Protein AF-D6PKT7-F1 (afdb_monomer)

Foldseek 3Di:
DPPLCVVLVDDPVLLVVLCVQWDAPVPDQQAKTKHKDAPVSVSSNQSSCCVPQVWGWDKDFDPPDPPTRIIIIITRGNPPDPDD

Solvent-accessible surface area (backbone atoms only — not comparable to full-atom values): 4945 Å² total; per-residue (Å²): 123,75,73,65,40,63,80,71,74,52,55,71,64,57,26,53,62,29,43,70,66,56,40,38,89,84,73,42,81,58,40,44,36,59,34,73,41,47,59,90,48,42,67,42,32,46,49,21,40,34,73,76,40,69,38,76,61,53,73,47,77,43,88,85,45,94,87,50,69,33,26,38,40,37,29,70,28,46,73,83,79,82,85,130

pLDDT: mean 77.06, std 14.75, range [34.62, 91.62]

Nearest PDB structures (foldseek):
  8h0s-assembly2_B  TM=5.380E-01  e=3.162E+00  Bacillus subtilis subsp. subtilis str. 168
  7u7h-assembly3_D  TM=4.000E-01  e=1.417E+00  Alistipes finegoldii DSM 17242
  2z9o-assembly1_A  TM=3.956E-01  e=2.183E+00  Escherichia coli K-12
  2wka-assembly1_A  TM=4.114E-01  e=4.047E+00  Vibrio cholerae O1 biovar El Tor str. N16961
  4qpn-assembly1_A  TM=4.296E-01  e=5.181E+00  Homo sapiens

Sequence (84 aa):
MDNYLKDFGFTKQELDDAFDKVHFPTGNWKDPIFCRVNKKDLKAVEAAIIVNCGCVADTWKDEKDDWEDMYFVRADGYYLSVGA

Radius of gyration: 12.94 Å; Cα contacts (8 Å, |Δi|>4): 128; chains: 1; bounding box: 28×19×41 Å

Secondary structure (DSSP, 8-state):
-HHHHHHHT--HHHHHHHHTT---TTS-TTSPEEEEEEHHHHHHHHHHHHHHH-SPPEEEE-TT-SSS-EEEEEE--SSSSS--

Mean predicted aligned error: 7.58 Å

Organism: NCBI:txid743641

Structure (mmCIF, N/CA/C/O backbone):
data_AF-D6PKT7-F1
#
_entry.id   AF-D6PKT7-F1
#
loop_
_atom_site.group_PDB
_atom_site.id
_atom_site.type_symbol
_atom_site.label_atom_id
_atom_site.label_alt_id
_atom_site.label_comp_id
_atom_site.label_asym_id
_atom_site.label_entity_id
_atom_site.label_seq_id
_atom_site.pdbx_PDB_ins_code
_atom_site.Cartn_x
_atom_site.Cartn_y
_atom_site.Cartn_z
_atom_site.occupancy
_atom_site.B_iso_or_equiv
_atom_site.auth_seq_id
_atom_site.auth_comp_id
_atom_site.auth_asym_id
_atom_site.auth_atom_id
_atom_site.pdbx_PDB_model_num
ATOM 1 N N . MET A 1 1 ? -15.522 -2.418 -15.076 1.00 47.91 1 MET A N 1
ATOM 2 C CA . MET A 1 1 ? -14.648 -2.071 -13.936 1.00 47.91 1 MET A CA 1
ATOM 3 C C . MET A 1 1 ? -15.364 -2.268 -12.598 1.00 47.91 1 MET A C 1
ATOM 5 O O . MET A 1 1 ? -14.719 -2.706 -11.661 1.00 47.91 1 MET A O 1
ATOM 9 N N . ASP A 1 2 ? -16.690 -2.081 -12.523 1.00 49.00 2 ASP A N 1
ATOM 10 C CA . ASP A 1 2 ? -17.449 -2.115 -11.254 1.00 49.00 2 ASP A CA 1
ATOM 11 C C . ASP A 1 2 ? -17.586 -3.481 -10.555 1.00 49.00 2 ASP A C 1
ATOM 13 O O . ASP A 1 2 ? -17.835 -3.523 -9.353 1.00 49.00 2 ASP A O 1
ATOM 17 N N . ASN A 1 3 ? -17.405 -4.606 -11.256 1.00 51.03 3 ASN A N 1
ATOM 18 C CA . ASN A 1 3 ? -17.567 -5.929 -10.635 1.00 51.03 3 ASN A CA 1
ATOM 19 C C . ASN A 1 3 ? -16.389 -6.341 -9.734 1.00 51.03 3 ASN A C 1
ATOM 21 O O . ASN A 1 3 ? -16.625 -7.041 -8.760 1.00 51.03 3 ASN A O 1
ATOM 25 N N . TYR A 1 4 ? -15.163 -5.875 -10.000 1.00 51.12 4 TYR A N 1
ATOM 26 C CA . TYR A 1 4 ? -13.981 -6.244 -9.201 1.00 51.12 4 TYR A CA 1
ATOM 27 C C . TYR A 1 4 ? -13.940 -5.544 -7.834 1.00 51.12 4 TYR A C 1
ATOM 29 O O . TYR A 1 4 ? -13.368 -6.066 -6.887 1.00 51.12 4 TYR A O 1
ATOM 37 N N . LEU A 1 5 ? -14.578 -4.376 -7.707 1.00 54.97 5 LEU A N 1
ATOM 38 C CA . LEU A 1 5 ? -14.596 -3.594 -6.464 1.00 54.97 5 LEU A CA 1
ATOM 39 C C . LEU A 1 5 ? -15.415 -4.275 -5.355 1.00 54.97 5 LEU A C 1
ATOM 41 O O . LEU A 1 5 ? -15.079 -4.168 -4.176 1.00 54.97 5 LEU A O 1
ATOM 45 N N . LYS A 1 6 ? -16.461 -5.027 -5.732 1.00 55.88 6 LYS A N 1
ATOM 46 C CA . LYS A 1 6 ? -17.286 -5.793 -4.783 1.00 55.88 6 LYS A CA 1
ATOM 47 C C . LYS A 1 6 ? -16.503 -6.886 -4.062 1.00 55.88 6 LYS A C 1
ATOM 49 O O . LYS A 1 6 ? -16.819 -7.158 -2.908 1.00 55.88 6 LYS A O 1
ATO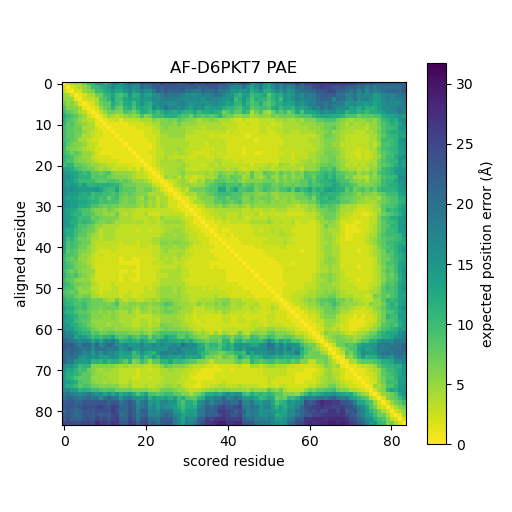M 54 N N . ASP A 1 7 ? -15.491 -7.462 -4.707 1.00 63.56 7 ASP A N 1
ATOM 55 C CA . ASP A 1 7 ? -14.695 -8.550 -4.132 1.00 63.56 7 ASP A CA 1
ATOM 56 C C . ASP A 1 7 ? -13.763 -8.056 -3.013 1.00 63.56 7 ASP A C 1
ATOM 58 O O . ASP A 1 7 ? -13.426 -8.818 -2.108 1.00 63.56 7 ASP A O 1
ATOM 62 N N . PHE A 1 8 ? -13.404 -6.766 -3.023 1.00 68.12 8 PHE A N 1
ATOM 63 C CA . PHE A 1 8 ? -12.574 -6.142 -1.986 1.00 68.12 8 PHE A CA 1
ATOM 64 C C . PHE A 1 8 ? -13.381 -5.476 -0.865 1.00 68.12 8 PHE A C 1
ATOM 66 O O . PHE A 1 8 ? -12.816 -5.154 0.177 1.00 68.12 8 PHE A O 1
ATOM 73 N N . GLY A 1 9 ? -14.692 -5.282 -1.045 1.00 83.44 9 GLY A N 1
ATOM 74 C CA . GLY A 1 9 ? -15.565 -4.696 -0.023 1.00 83.44 9 GLY A CA 1
ATOM 75 C C . GLY A 1 9 ? -15.371 -3.192 0.215 1.00 83.44 9 GLY A C 1
ATOM 76 O O . GLY A 1 9 ? -15.849 -2.694 1.230 1.00 83.44 9 GLY A O 1
ATOM 77 N N . PHE A 1 10 ? -14.711 -2.480 -0.705 1.00 83.94 10 PHE A N 1
ATOM 78 C CA . PHE A 1 10 ? -14.485 -1.031 -0.641 1.00 83.94 10 PHE A CA 1
ATOM 79 C C . PHE A 1 10 ? -15.188 -0.305 -1.790 1.00 83.94 10 PHE A C 1
ATOM 81 O O . PHE A 1 10 ? -15.330 -0.823 -2.902 1.00 83.94 10 PHE A O 1
ATOM 88 N N . THR A 1 11 ? -15.618 0.924 -1.531 1.00 87.50 11 THR A N 1
ATOM 89 C CA . THR A 1 11 ? -16.073 1.846 -2.570 1.00 87.50 11 THR A CA 1
ATOM 90 C C . THR A 1 11 ? -14.887 2.376 -3.374 1.00 87.50 11 THR A C 1
ATOM 92 O O . THR A 1 11 ? -13.749 2.383 -2.912 1.00 87.50 11 THR A O 1
ATOM 95 N N . LYS A 1 12 ? -15.152 2.877 -4.587 1.00 82.75 12 LYS A N 1
ATOM 96 C CA . LYS A 1 12 ? -14.112 3.512 -5.406 1.00 82.75 12 LYS A CA 1
ATOM 97 C C . LYS A 1 12 ? -13.421 4.668 -4.670 1.00 82.75 12 LYS A C 1
ATOM 99 O O . LYS A 1 12 ? -12.204 4.754 -4.706 1.00 82.75 12 LYS A O 1
ATOM 104 N N . GLN A 1 13 ? -14.192 5.508 -3.982 1.00 87.38 13 GLN A N 1
ATOM 105 C CA . GLN A 1 13 ? -13.645 6.661 -3.271 1.00 87.38 13 GLN A CA 1
ATOM 106 C C . GLN A 1 13 ? -12.718 6.248 -2.121 1.00 87.38 13 GLN A C 1
ATOM 108 O O . GLN A 1 13 ? -11.657 6.832 -1.970 1.00 87.38 13 GLN A O 1
ATOM 113 N N . GLU A 1 14 ? -13.056 5.193 -1.372 1.00 86.75 14 GLU A N 1
ATOM 114 C CA . GLU A 1 14 ? -12.174 4.666 -0.318 1.00 86.75 14 GLU A CA 1
ATOM 115 C C . GLU A 1 14 ? -10.856 4.111 -0.873 1.00 86.75 14 GLU A C 1
ATOM 117 O O . GLU A 1 14 ? -9.824 4.203 -0.211 1.00 86.75 14 GLU A O 1
ATOM 122 N N . LEU A 1 15 ? -10.881 3.537 -2.078 1.00 87.12 15 LEU A N 1
ATOM 123 C CA . LEU A 1 15 ? -9.671 3.054 -2.741 1.00 87.12 15 LEU A CA 1
ATOM 124 C C . LEU A 1 15 ? -8.820 4.200 -3.277 1.00 87.12 15 LEU A C 1
ATOM 126 O O . LEU A 1 15 ? -7.604 4.145 -3.129 1.00 87.12 15 LEU A O 1
ATOM 130 N N . ASP A 1 16 ? -9.440 5.224 -3.860 1.00 86.06 16 ASP A N 1
ATOM 131 C CA . ASP A 1 16 ? -8.743 6.423 -4.331 1.00 86.06 16 ASP A CA 1
ATOM 132 C C . ASP A 1 16 ? -8.082 7.146 -3.133 1.00 86.06 16 ASP A C 1
ATOM 134 O O . ASP A 1 16 ? -6.870 7.362 -3.136 1.00 86.06 16 ASP A O 1
ATOM 138 N N . ASP A 1 17 ? -8.826 7.371 -2.041 1.00 88.62 17 ASP A N 1
ATOM 139 C CA . ASP A 1 17 ? -8.317 7.978 -0.799 1.00 88.62 17 ASP A CA 1
ATOM 140 C C . ASP A 1 17 ? -7.193 7.144 -0.150 1.00 88.62 17 ASP A C 1
ATOM 142 O O . ASP A 1 17 ? -6.283 7.682 0.489 1.00 88.62 17 ASP A O 1
ATOM 146 N N . ALA A 1 18 ? -7.253 5.811 -0.260 1.00 87.62 18 ALA A N 1
ATOM 147 C CA . ALA A 1 18 ? -6.199 4.925 0.228 1.00 87.62 18 ALA A CA 1
ATOM 148 C C . ALA A 1 18 ? -4.961 4.956 -0.676 1.00 87.62 18 ALA A C 1
ATOM 150 O O . ALA A 1 18 ? -3.837 4.934 -0.170 1.00 87.62 18 ALA A O 1
ATOM 151 N N . PHE A 1 19 ? -5.151 5.029 -1.993 1.00 85.94 19 PHE A N 1
ATOM 152 C CA . PHE A 1 19 ? -4.061 5.112 -2.959 1.00 85.94 19 PHE A CA 1
ATOM 153 C C . PHE A 1 19 ? -3.296 6.432 -2.842 1.00 85.94 19 PHE A C 1
ATOM 155 O O . PHE A 1 19 ? -2.074 6.432 -2.935 1.00 85.94 19 PHE A O 1
ATOM 162 N N . ASP A 1 20 ? -3.974 7.531 -2.513 1.00 85.44 20 ASP A N 1
ATOM 163 C CA . ASP A 1 20 ? -3.340 8.833 -2.264 1.00 85.44 20 ASP A CA 1
ATOM 164 C C . ASP A 1 20 ? -2.383 8.828 -1.056 1.00 85.44 20 ASP A C 1
ATOM 166 O O . ASP A 1 20 ? -1.501 9.682 -0.940 1.00 85.44 20 ASP A O 1
ATOM 170 N N . LYS A 1 21 ? -2.505 7.844 -0.153 1.00 82.44 21 LYS A N 1
ATOM 171 C CA . LYS A 1 21 ? -1.568 7.648 0.970 1.00 82.44 21 LYS A CA 1
ATOM 172 C C . LYS A 1 21 ? -0.286 6.927 0.546 1.00 82.44 21 LYS A C 1
ATOM 174 O O . LYS A 1 21 ? 0.679 6.888 1.312 1.00 82.44 21 LYS A O 1
ATOM 179 N N . VAL A 1 22 ? -0.259 6.332 -0.644 1.00 83.44 22 VAL A N 1
ATOM 180 C CA . VAL A 1 22 ? 0.904 5.622 -1.177 1.00 83.44 22 VAL A CA 1
ATOM 181 C C . VAL A 1 22 ? 1.964 6.623 -1.636 1.00 83.44 22 VAL A C 1
ATOM 183 O O . VAL A 1 22 ? 1.655 7.697 -2.140 1.00 83.44 22 VAL A O 1
ATOM 186 N N . HIS A 1 23 ? 3.241 6.304 -1.418 1.00 78.19 23 HIS A N 1
ATOM 187 C CA . HIS A 1 23 ? 4.360 7.153 -1.828 1.00 78.19 23 HIS A CA 1
ATOM 188 C C . HIS A 1 23 ? 5.199 6.455 -2.897 1.00 78.19 23 HIS A C 1
ATOM 190 O O . HIS A 1 23 ? 5.596 5.297 -2.742 1.00 78.19 23 HIS A O 1
ATOM 196 N N . PHE A 1 24 ? 5.482 7.199 -3.966 1.00 76.56 24 PHE A N 1
ATOM 197 C CA . PHE A 1 24 ? 6.349 6.790 -5.068 1.00 76.56 24 PHE A CA 1
ATOM 198 C C . PHE A 1 24 ? 7.693 7.520 -4.948 1.00 76.56 24 PHE A C 1
ATOM 200 O O . PHE A 1 24 ? 7.686 8.746 -4.807 1.00 76.56 24 PHE A O 1
ATOM 207 N N . PRO A 1 25 ? 8.841 6.829 -5.050 1.00 73.12 25 PRO A N 1
ATOM 208 C CA . PRO A 1 25 ? 10.161 7.441 -4.913 1.00 73.12 25 PRO A CA 1
ATOM 209 C C . PRO A 1 25 ? 10.409 8.645 -5.829 1.00 73.12 25 PRO A C 1
ATOM 211 O O . PRO A 1 25 ? 11.005 9.623 -5.382 1.00 73.12 25 PRO A O 1
ATOM 214 N N . THR A 1 26 ? 9.949 8.607 -7.088 1.00 76.00 26 THR A N 1
ATOM 215 C CA . THR A 1 26 ? 10.093 9.740 -8.025 1.00 76.00 26 THR A CA 1
ATOM 216 C C . THR A 1 26 ? 8.784 10.488 -8.296 1.00 76.00 26 THR A C 1
ATOM 218 O O . THR A 1 26 ? 8.748 11.388 -9.133 1.00 76.00 26 THR A O 1
ATOM 221 N N . GLY A 1 27 ? 7.695 10.134 -7.604 1.00 71.44 27 GLY A N 1
ATOM 222 C CA . GLY A 1 27 ? 6.351 10.645 -7.903 1.00 71.44 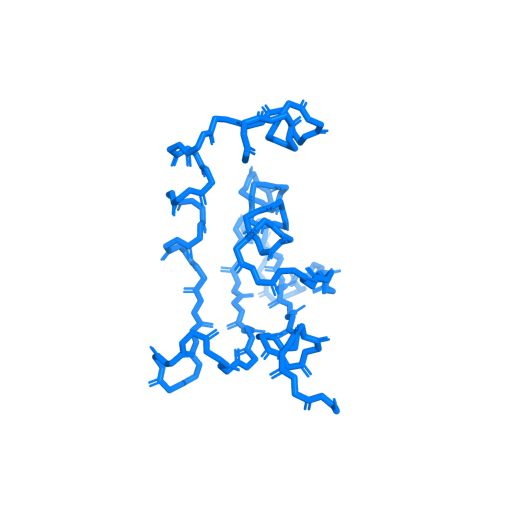27 GLY A CA 1
ATOM 223 C C . GLY A 1 27 ? 5.731 10.065 -9.182 1.00 71.44 27 GLY A C 1
ATOM 224 O O . GLY A 1 27 ? 4.631 10.456 -9.567 1.00 71.44 27 GLY A 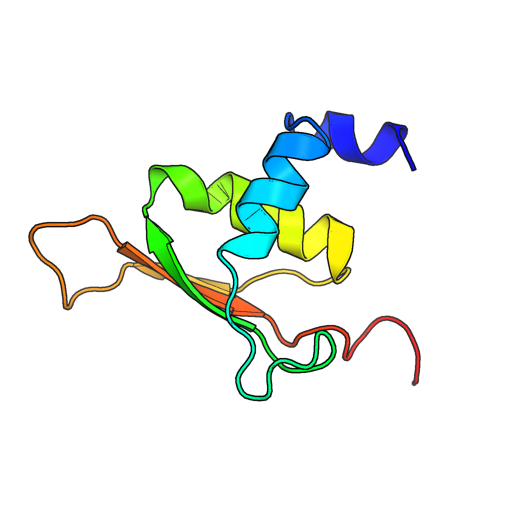O 1
ATOM 225 N N . ASN A 1 28 ? 6.417 9.134 -9.851 1.00 73.44 28 ASN A N 1
ATOM 226 C CA . ASN A 1 28 ? 5.897 8.422 -11.006 1.00 73.44 28 ASN A CA 1
ATOM 227 C C . ASN A 1 28 ? 5.124 7.179 -10.554 1.00 73.44 28 ASN A C 1
ATOM 229 O O . ASN A 1 28 ? 5.672 6.314 -9.880 1.00 73.44 28 ASN A O 1
ATOM 233 N N . TRP A 1 29 ? 3.873 7.052 -10.994 1.00 70.25 29 TRP A N 1
ATOM 234 C CA . TRP A 1 29 ? 3.005 5.910 -10.682 1.00 70.25 29 TRP A CA 1
ATOM 235 C C . TRP A 1 29 ? 3.542 4.559 -11.198 1.00 70.25 29 TRP A C 1
ATOM 237 O O . TRP A 1 29 ? 3.065 3.503 -10.785 1.00 70.25 29 TRP A O 1
ATOM 247 N N . LYS A 1 30 ? 4.518 4.583 -12.118 1.00 71.69 30 LYS A N 1
ATOM 248 C CA . LYS A 1 30 ? 5.214 3.389 -12.625 1.00 71.69 30 LYS A CA 1
ATOM 249 C C . LYS A 1 30 ? 6.323 2.886 -11.704 1.00 71.69 30 LYS A C 1
ATOM 251 O O . LYS A 1 30 ? 6.810 1.779 -11.920 1.00 71.69 30 LYS A O 1
ATOM 256 N N . ASP A 1 31 ? 6.748 3.690 -10.738 1.00 76.94 31 ASP A N 1
ATOM 257 C CA . ASP A 1 31 ? 7.807 3.297 -9.819 1.00 76.94 31 ASP A CA 1
ATOM 258 C C . ASP A 1 31 ? 7.317 2.260 -8.809 1.00 76.94 31 ASP A C 1
ATOM 260 O O . ASP A 1 31 ? 6.119 2.196 -8.510 1.00 76.94 31 ASP A O 1
ATOM 264 N N . PRO A 1 32 ? 8.249 1.501 -8.211 1.00 82.12 32 PRO A N 1
ATOM 265 C CA . PRO A 1 32 ? 7.954 0.712 -7.034 1.00 82.12 32 PRO A CA 1
ATOM 266 C C . PRO A 1 32 ? 7.328 1.568 -5.936 1.00 82.12 32 PRO A C 1
ATOM 268 O O . PRO A 1 32 ? 7.753 2.691 -5.662 1.00 82.12 32 PRO A O 1
ATOM 271 N N . ILE A 1 33 ? 6.340 0.992 -5.275 1.00 86.06 33 ILE A N 1
ATOM 272 C CA . ILE A 1 33 ? 5.680 1.564 -4.115 1.00 86.06 33 ILE A CA 1
ATOM 273 C C . ILE A 1 33 ? 6.494 1.211 -2.877 1.00 86.06 33 ILE A C 1
ATOM 275 O O . ILE A 1 33 ? 6.835 0.044 -2.663 1.00 86.06 33 ILE A O 1
ATOM 279 N N . PHE A 1 34 ? 6.770 2.216 -2.047 1.00 85.19 34 PHE A N 1
ATOM 280 C CA . PHE A 1 34 ? 7.364 2.016 -0.731 1.00 85.19 34 PHE A CA 1
ATOM 281 C C . PHE A 1 34 ? 6.776 3.022 0.260 1.00 85.19 34 PHE A C 1
ATOM 283 O O . PHE A 1 34 ? 7.141 4.198 0.255 1.00 85.19 34 PHE A O 1
ATOM 290 N N . CYS A 1 35 ? 5.846 2.580 1.108 1.00 86.75 35 CYS A N 1
ATOM 291 C CA . CYS A 1 35 ? 5.186 3.459 2.074 1.00 86.75 35 CYS A CA 1
ATOM 292 C C . CYS A 1 35 ? 4.992 2.805 3.447 1.00 86.75 35 CYS A C 1
ATOM 294 O O . CYS A 1 35 ? 5.073 1.586 3.603 1.00 86.75 35 CYS A O 1
ATOM 296 N N . ARG A 1 36 ? 4.760 3.648 4.461 1.00 89.38 36 ARG A N 1
ATOM 297 C CA . ARG A 1 36 ? 4.337 3.247 5.809 1.00 89.38 36 ARG A CA 1
ATOM 298 C C . ARG A 1 36 ? 2.891 3.678 5.994 1.00 89.38 36 ARG A C 1
ATOM 300 O O . ARG A 1 36 ? 2.579 4.848 5.789 1.00 89.38 36 ARG A O 1
ATOM 307 N N . VAL A 1 37 ? 2.025 2.759 6.398 1.00 90.19 37 VAL A N 1
ATOM 308 C CA . VAL A 1 37 ? 0.599 3.033 6.613 1.00 90.19 37 VAL A CA 1
ATOM 309 C C . VAL A 1 37 ? 0.139 2.476 7.949 1.00 90.19 37 VAL A C 1
ATOM 311 O O . VAL A 1 37 ? 0.687 1.502 8.461 1.00 90.19 37 VAL A O 1
ATOM 314 N N . ASN A 1 38 ? -0.896 3.087 8.514 1.00 90.06 38 ASN A N 1
AT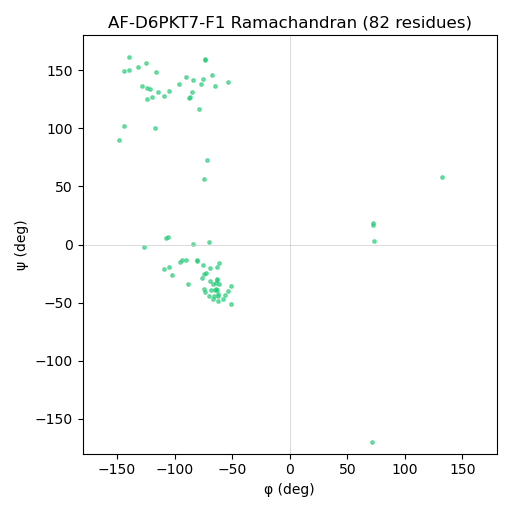OM 315 C CA . ASN A 1 38 ? -1.524 2.576 9.723 1.00 90.06 38 ASN A CA 1
ATOM 316 C C . ASN A 1 38 ? -2.228 1.241 9.443 1.00 90.06 38 ASN A C 1
ATOM 318 O O . ASN A 1 38 ? -2.868 1.074 8.405 1.00 90.06 38 ASN A O 1
ATOM 322 N N . LYS A 1 39 ? -2.235 0.328 10.420 1.00 89.31 39 LYS A N 1
ATOM 323 C CA . LYS A 1 39 ? -2.933 -0.968 10.336 1.00 89.31 39 LYS A CA 1
ATOM 324 C C . LYS A 1 39 ? -4.398 -0.860 9.905 1.00 89.31 39 LYS A C 1
ATOM 326 O O . LYS A 1 39 ? -4.892 -1.730 9.194 1.00 89.31 39 LYS A O 1
ATOM 331 N N . LYS A 1 40 ? -5.097 0.201 10.327 1.00 89.06 40 LYS A N 1
ATOM 332 C CA . LYS A 1 40 ? -6.500 0.456 9.945 1.00 89.06 40 LYS A CA 1
ATOM 333 C C . LYS A 1 40 ? -6.679 0.694 8.440 1.00 89.06 40 LYS A C 1
ATOM 335 O O . LYS A 1 40 ? -7.732 0.373 7.906 1.00 89.06 40 LYS A O 1
ATOM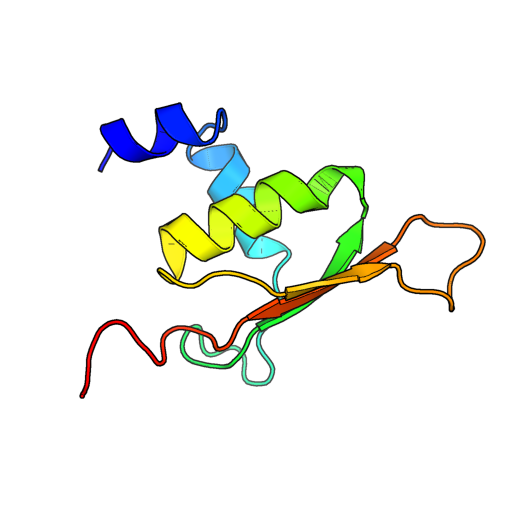 340 N N . ASP A 1 41 ? -5.654 1.233 7.783 1.00 89.38 41 ASP A N 1
ATOM 341 C CA . ASP A 1 41 ? -5.662 1.589 6.364 1.00 89.38 41 ASP A CA 1
ATOM 342 C C . ASP A 1 41 ? -5.070 0.471 5.486 1.00 89.38 41 ASP A C 1
ATOM 344 O O . ASP A 1 41 ? -5.288 0.465 4.279 1.00 89.38 41 ASP A O 1
ATOM 348 N N . LEU A 1 42 ? -4.363 -0.498 6.084 1.00 89.75 42 LEU A N 1
ATOM 349 C CA . LEU A 1 42 ? -3.596 -1.532 5.381 1.00 89.75 42 LEU A CA 1
ATOM 350 C C . LEU A 1 42 ? -4.409 -2.270 4.310 1.00 89.75 42 LEU A C 1
ATOM 352 O O . LEU A 1 42 ? -3.995 -2.323 3.158 1.00 89.75 42 LEU A O 1
ATOM 356 N N . LYS A 1 43 ? -5.597 -2.778 4.664 1.00 90.12 43 LYS A N 1
ATOM 357 C CA . LYS A 1 43 ? -6.443 -3.529 3.719 1.00 90.12 43 LYS A CA 1
ATOM 358 C C . LYS A 1 43 ? -6.933 -2.676 2.552 1.00 90.12 43 LYS A C 1
ATOM 360 O O . LYS A 1 43 ? -7.025 -3.173 1.433 1.00 90.12 43 LYS A O 1
ATOM 365 N N . ALA A 1 44 ? -7.265 -1.413 2.819 1.00 90.62 44 ALA A N 1
ATOM 366 C CA . ALA A 1 44 ? -7.709 -0.490 1.781 1.00 90.62 44 ALA A CA 1
ATOM 367 C C . ALA A 1 44 ? -6.551 -0.160 0.829 1.00 90.62 44 ALA A C 1
ATOM 369 O O . ALA A 1 44 ? -6.745 -0.132 -0.380 1.00 90.62 44 ALA A O 1
ATOM 370 N N . VAL A 1 45 ? -5.336 0.003 1.362 1.00 90.38 45 VAL A N 1
ATOM 371 C CA . VAL A 1 45 ? -4.117 0.249 0.578 1.00 90.38 45 VAL A CA 1
ATOM 372 C C . VAL A 1 45 ? -3.742 -0.968 -0.271 1.00 90.38 45 VAL A C 1
ATOM 374 O O . VAL A 1 45 ? -3.504 -0.814 -1.463 1.00 90.38 45 VAL A O 1
ATOM 377 N N . GLU A 1 46 ? -3.748 -2.181 0.289 1.00 89.25 46 GLU A N 1
ATOM 378 C CA . GLU A 1 46 ? -3.491 -3.418 -0.468 1.00 89.25 46 GLU A CA 1
ATOM 379 C C . GLU A 1 46 ? -4.491 -3.583 -1.624 1.00 89.25 46 GLU A C 1
ATOM 381 O O . GLU A 1 46 ? -4.093 -3.824 -2.765 1.00 89.25 46 GLU A O 1
ATOM 386 N N . ALA A 1 47 ? -5.786 -3.381 -1.356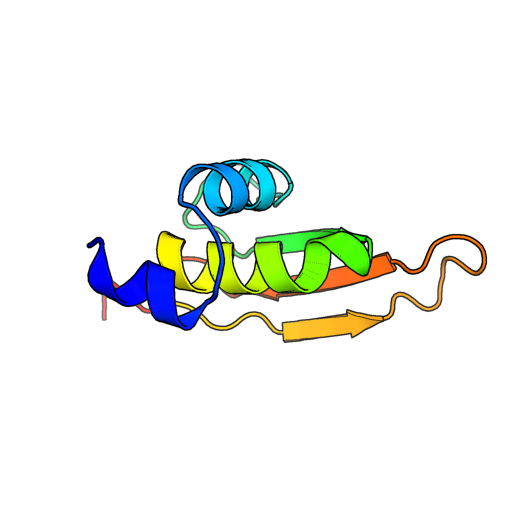 1.00 88.38 47 ALA A N 1
ATOM 387 C CA . ALA A 1 47 ? -6.822 -3.419 -2.384 1.00 88.38 47 ALA A CA 1
ATOM 388 C C . ALA A 1 47 ? -6.620 -2.325 -3.446 1.00 88.38 47 ALA A C 1
ATOM 390 O O . ALA A 1 47 ? -6.733 -2.596 -4.642 1.00 88.38 47 ALA A O 1
ATOM 391 N N . ALA A 1 48 ? -6.281 -1.103 -3.030 1.00 87.38 48 ALA A N 1
ATOM 392 C CA . ALA A 1 48 ? -6.049 0.014 -3.936 1.00 87.38 48 ALA A CA 1
ATOM 393 C C . ALA A 1 48 ? -4.852 -0.235 -4.864 1.00 87.38 48 ALA A C 1
ATOM 395 O O . ALA A 1 48 ? -4.934 0.077 -6.051 1.00 87.38 48 ALA A O 1
ATOM 396 N N . ILE A 1 49 ? -3.774 -0.842 -4.359 1.00 85.81 49 ILE A N 1
ATOM 397 C CA . ILE A 1 49 ? -2.607 -1.237 -5.160 1.00 85.81 49 ILE A CA 1
ATOM 398 C C . ILE A 1 49 ? -2.991 -2.323 -6.168 1.00 85.81 49 ILE A C 1
ATOM 400 O O . ILE A 1 49 ? -2.653 -2.208 -7.345 1.00 85.81 49 ILE A O 1
ATOM 404 N N . ILE A 1 50 ? -3.754 -3.339 -5.761 1.00 85.19 50 ILE A N 1
ATOM 405 C CA . ILE A 1 50 ? -4.198 -4.390 -6.686 1.00 85.19 50 ILE A CA 1
ATOM 406 C C . ILE A 1 50 ? -5.081 -3.803 -7.795 1.00 85.19 50 ILE A C 1
ATOM 408 O O . ILE A 1 50 ? -4.886 -4.115 -8.968 1.00 85.19 50 ILE A O 1
ATOM 412 N N . VAL A 1 51 ? -6.026 -2.927 -7.450 1.00 82.62 51 VAL A N 1
ATOM 413 C CA . VAL A 1 51 ? -6.965 -2.335 -8.415 1.00 82.62 51 VAL A CA 1
ATOM 414 C C . VAL A 1 51 ? -6.276 -1.350 -9.364 1.00 82.62 51 VAL A C 1
ATOM 416 O O . VAL A 1 51 ? -6.537 -1.393 -10.566 1.00 82.62 51 VAL A O 1
ATOM 419 N N . ASN A 1 52 ? -5.406 -0.472 -8.853 1.00 79.69 52 ASN A N 1
ATOM 420 C CA . ASN A 1 52 ? -4.784 0.591 -9.651 1.00 79.69 52 ASN A CA 1
ATOM 421 C C . ASN A 1 52 ? -3.485 0.155 -10.341 1.00 79.69 52 ASN A C 1
ATOM 423 O O . ASN A 1 52 ? -3.205 0.597 -11.455 1.00 79.69 52 ASN A O 1
ATOM 427 N N . CYS A 1 53 ? -2.693 -0.715 -9.710 1.00 78.94 53 CYS A N 1
ATOM 428 C CA . CYS A 1 53 ? -1.395 -1.151 -10.229 1.00 78.94 53 CYS A CA 1
ATOM 429 C C . CYS A 1 53 ? -1.415 -2.575 -10.803 1.00 78.94 53 CYS A C 1
ATOM 431 O O . CYS A 1 53 ? -0.542 -2.918 -11.601 1.00 78.94 53 CYS A O 1
ATOM 433 N N . GLY A 1 54 ? -2.401 -3.403 -10.444 1.00 77.75 54 GLY A N 1
ATOM 434 C CA . GLY A 1 54 ? -2.489 -4.788 -10.916 1.00 77.75 54 GLY A CA 1
ATOM 435 C C . GLY A 1 54 ? -1.443 -5.722 -10.300 1.00 77.75 54 GLY A C 1
ATOM 436 O O . GLY A 1 54 ? -1.180 -6.782 -10.861 1.00 77.75 54 GLY A O 1
ATOM 437 N N . CYS A 1 55 ? -0.830 -5.339 -9.178 1.00 79.38 55 CYS A N 1
ATOM 438 C CA . CYS A 1 55 ? 0.195 -6.125 -8.495 1.00 79.38 55 CYS A CA 1
ATOM 439 C C . CYS A 1 55 ? -0.167 -6.377 -7.026 1.00 79.38 55 CYS A C 1
ATOM 441 O O . CYS A 1 55 ? -0.966 -5.657 -6.428 1.00 79.38 55 CYS A O 1
ATOM 443 N N . VAL A 1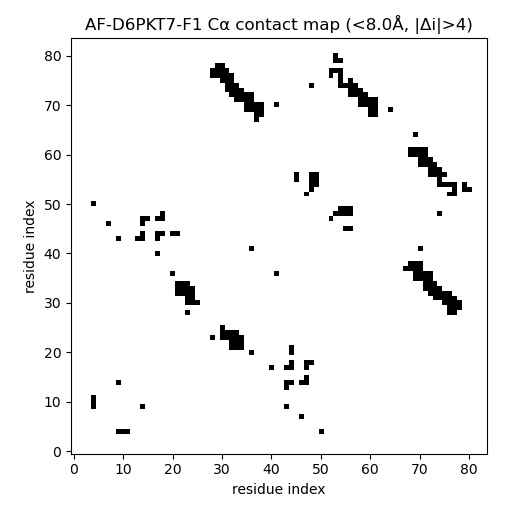 56 ? 0.405 -7.441 -6.461 1.00 83.56 56 VAL A N 1
ATOM 444 C CA . VAL A 1 56 ? 0.268 -7.774 -5.038 1.00 83.56 56 VAL A CA 1
ATOM 445 C C . VAL A 1 56 ? 1.305 -6.977 -4.251 1.00 83.56 56 VAL A C 1
ATOM 447 O O . VAL A 1 56 ? 2.430 -6.798 -4.717 1.00 83.56 56 VAL A O 1
ATOM 450 N N . ALA A 1 57 ? 0.917 -6.496 -3.074 1.00 85.56 57 ALA A N 1
ATOM 451 C CA . ALA A 1 57 ? 1.821 -5.821 -2.156 1.00 85.56 57 ALA A CA 1
ATOM 452 C C . ALA A 1 57 ? 2.358 -6.794 -1.096 1.00 85.56 57 ALA A C 1
ATOM 454 O O . ALA A 1 57 ? 1.603 -7.588 -0.538 1.00 85.56 57 ALA A O 1
ATOM 455 N N . ASP A 1 58 ? 3.648 -6.682 -0.792 1.00 89.88 58 ASP A N 1
ATOM 456 C CA . ASP A 1 58 ? 4.278 -7.287 0.374 1.00 89.88 58 ASP A CA 1
ATOM 457 C C . ASP A 1 58 ? 4.137 -6.339 1.564 1.00 89.88 58 ASP A C 1
ATOM 459 O O . ASP A 1 58 ? 4.519 -5.164 1.485 1.00 89.88 58 ASP A O 1
ATOM 463 N N . THR A 1 59 ? 3.611 -6.846 2.679 1.00 91.06 59 THR A N 1
ATOM 464 C CA . THR A 1 59 ? 3.365 -6.040 3.876 1.00 91.06 59 THR A CA 1
ATOM 465 C C . THR A 1 59 ? 3.975 -6.670 5.125 1.00 91.06 59 THR A C 1
ATOM 467 O O . THR A 1 59 ? 3.910 -7.880 5.340 1.00 91.06 59 THR A O 1
ATOM 470 N N . TRP A 1 60 ? 4.618 -5.852 5.960 1.00 91.62 60 TRP A N 1
ATOM 471 C CA . TRP A 1 60 ? 5.183 -6.293 7.239 1.00 91.62 60 TRP A CA 1
ATOM 472 C C . TRP A 1 60 ? 5.047 -5.209 8.302 1.00 91.62 60 TRP A C 1
ATOM 474 O O . TRP A 1 60 ? 5.039 -4.015 7.999 1.00 91.62 60 TRP A O 1
ATOM 484 N N . LYS A 1 61 ? 4.913 -5.628 9.564 1.00 89.06 61 LYS A N 1
ATOM 485 C CA . LYS A 1 61 ? 4.814 -4.694 10.686 1.00 89.06 61 LYS A CA 1
ATOM 486 C C . LYS A 1 61 ? 6.122 -3.914 10.813 1.00 89.06 61 LYS A C 1
ATOM 488 O O . LYS A 1 61 ? 7.202 -4.495 10.727 1.00 89.06 61 LYS A O 1
ATOM 493 N N . ASP A 1 62 ? 6.018 -2.610 11.029 1.00 84.88 62 ASP A N 1
ATOM 494 C CA . ASP A 1 62 ? 7.170 -1.824 11.431 1.00 84.88 62 ASP A CA 1
ATOM 495 C C . ASP A 1 62 ? 7.437 -2.008 12.927 1.00 84.88 62 ASP A C 1
ATOM 497 O O . ASP A 1 62 ? 6.618 -1.649 13.768 1.00 84.88 62 ASP A O 1
ATOM 501 N N . GLU A 1 63 ? 8.593 -2.575 13.255 1.00 82.00 63 GLU A N 1
ATOM 502 C CA . GLU A 1 63 ? 9.027 -2.822 14.632 1.00 82.00 63 GLU A CA 1
ATOM 503 C C . GLU A 1 63 ? 9.688 -1.597 15.285 1.00 82.00 63 GLU A C 1
ATOM 505 O O . GLU A 1 63 ? 10.132 -1.674 16.426 1.00 82.00 63 GLU A O 1
ATOM 510 N N . LYS A 1 64 ? 9.801 -0.469 14.571 1.00 71.88 64 LYS A N 1
ATOM 511 C CA . LYS A 1 64 ? 10.452 0.750 15.078 1.00 71.88 64 LYS A CA 1
ATOM 512 C C . LYS A 1 64 ? 9.511 1.716 15.794 1.00 71.88 64 LYS A C 1
ATOM 514 O O . LYS A 1 64 ? 10.007 2.640 16.434 1.00 71.88 64 LYS A O 1
ATOM 519 N N . ASP A 1 65 ? 8.197 1.539 15.667 1.00 59.38 65 ASP A N 1
ATOM 520 C CA . ASP A 1 65 ? 7.188 2.406 16.284 1.00 59.38 65 ASP A CA 1
ATOM 521 C C . ASP A 1 65 ? 6.347 1.608 17.287 1.00 59.38 65 ASP A C 1
ATOM 523 O O . ASP A 1 65 ? 5.435 0.873 16.917 1.00 59.38 65 ASP A O 1
ATOM 527 N N . ASP A 1 66 ? 6.659 1.749 18.578 1.00 60.50 66 ASP A N 1
ATOM 528 C CA . ASP A 1 66 ? 5.947 1.046 19.658 1.00 60.50 66 ASP A CA 1
ATOM 529 C C . ASP A 1 66 ? 4.557 1.643 19.953 1.00 60.50 66 ASP A C 1
ATOM 531 O O . ASP A 1 66 ? 3.725 1.004 20.599 1.00 60.50 66 ASP A O 1
ATOM 535 N N . TRP A 1 67 ? 4.299 2.876 19.500 1.00 61.56 67 TRP A N 1
ATOM 536 C CA . TRP A 1 67 ? 3.089 3.638 19.833 1.00 61.56 67 TRP A CA 1
ATOM 537 C C . TRP A 1 67 ? 2.043 3.646 18.716 1.00 61.56 67 TRP A C 1
ATOM 539 O O . TRP A 1 67 ? 0.852 3.766 19.003 1.00 61.56 67 TRP A O 1
ATOM 549 N N . GLU A 1 68 ? 2.463 3.483 17.460 1.00 69.25 68 GLU A N 1
ATOM 550 C CA . GLU A 1 68 ? 1.569 3.405 16.307 1.00 69.25 68 GLU A CA 1
ATOM 551 C C . GLU A 1 68 ? 1.741 2.060 15.593 1.00 69.25 68 GLU A C 1
ATOM 553 O O . GLU A 1 68 ? 2.844 1.673 15.218 1.00 69.25 68 GLU A O 1
ATOM 558 N N . ASP A 1 69 ? 0.634 1.337 15.386 1.00 82.75 69 ASP A N 1
ATOM 559 C CA . ASP A 1 69 ? 0.603 0.065 14.651 1.00 82.75 69 ASP A CA 1
ATOM 560 C C . ASP A 1 69 ? 0.808 0.332 13.141 1.00 82.75 69 ASP A C 1
ATOM 562 O O . ASP A 1 69 ? -0.123 0.262 12.329 1.00 82.75 69 ASP A O 1
ATOM 566 N N . MET A 1 70 ? 2.041 0.672 12.769 1.00 88.12 70 MET A N 1
ATOM 567 C CA . MET A 1 70 ? 2.453 0.983 11.404 1.00 88.12 70 MET A CA 1
ATOM 568 C C . MET A 1 70 ? 2.917 -0.275 10.667 1.00 88.12 70 MET A C 1
ATOM 570 O O . MET A 1 70 ? 3.531 -1.178 11.237 1.00 88.12 70 MET A O 1
ATOM 574 N N . TYR A 1 71 ? 2.612 -0.333 9.376 1.00 90.25 71 TYR A N 1
ATOM 575 C CA . TYR A 1 71 ? 3.002 -1.403 8.467 1.00 90.25 71 TYR A CA 1
ATOM 576 C C . TYR A 1 71 ? 3.752 -0.799 7.290 1.00 90.25 71 TYR A C 1
ATOM 578 O O . TYR A 1 71 ? 3.322 0.203 6.716 1.00 90.25 71 TYR A O 1
ATOM 586 N N . PHE A 1 72 ? 4.868 -1.419 6.928 1.00 90.25 72 PHE A N 1
ATOM 587 C CA . PHE A 1 72 ? 5.511 -1.171 5.651 1.00 90.25 72 PHE A CA 1
ATOM 588 C C . PHE A 1 72 ? 4.756 -1.903 4.554 1.00 90.25 72 PHE A C 1
ATOM 590 O O . PHE A 1 72 ? 4.369 -3.059 4.722 1.00 90.25 72 PHE A O 1
ATOM 597 N N . VAL A 1 73 ? 4.582 -1.216 3.432 1.00 89.62 73 VAL A N 1
ATOM 598 C CA . VAL A 1 73 ? 3.992 -1.742 2.209 1.00 89.62 73 VAL A CA 1
ATOM 599 C C . VAL A 1 73 ? 4.995 -1.537 1.088 1.00 89.62 73 VAL A C 1
ATOM 601 O O . VAL A 1 73 ? 5.448 -0.415 0.839 1.00 89.62 73 VAL A O 1
ATOM 604 N N . ARG A 1 74 ? 5.328 -2.628 0.403 1.00 88.62 74 ARG A N 1
ATOM 605 C CA . ARG A 1 74 ? 6.122 -2.622 -0.819 1.00 88.62 74 ARG A CA 1
ATOM 606 C C . ARG A 1 74 ? 5.319 -3.265 -1.937 1.00 88.62 74 ARG A C 1
ATOM 608 O O . ARG A 1 74 ? 4.776 -4.344 -1.761 1.00 88.62 74 ARG A O 1
ATOM 615 N N . ALA A 1 75 ? 5.302 -2.642 -3.103 1.00 87.06 75 ALA A N 1
ATOM 616 C CA . ALA A 1 75 ? 4.847 -3.296 -4.323 1.00 87.06 75 ALA A CA 1
ATOM 617 C C . ALA A 1 75 ? 5.765 -2.887 -5.470 1.00 87.06 75 ALA A C 1
ATOM 619 O O . ALA A 1 75 ? 6.299 -1.780 -5.468 1.00 87.06 75 ALA A O 1
ATOM 620 N N . ASP A 1 76 ? 5.950 -3.748 -6.465 1.00 76.00 76 ASP A N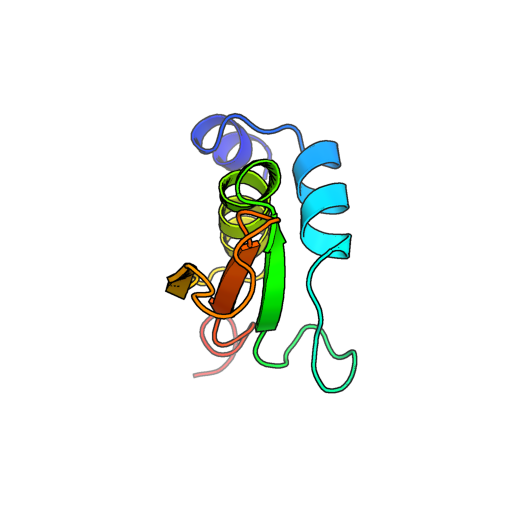 1
ATOM 621 C CA . ASP A 1 76 ? 6.898 -3.489 -7.560 1.00 76.00 76 ASP A CA 1
ATOM 622 C C . ASP A 1 76 ? 6.453 -2.363 -8.518 1.00 76.00 76 ASP A C 1
ATOM 624 O O . ASP A 1 76 ? 7.158 -2.041 -9.473 1.00 76.00 76 ASP A O 1
ATOM 628 N N . GLY A 1 77 ? 5.309 -1.722 -8.253 1.00 64.19 77 GLY A N 1
ATOM 629 C CA . GLY A 1 77 ? 4.717 -0.732 -9.147 1.00 64.19 77 GLY A CA 1
ATOM 630 C C . GLY A 1 77 ? 4.149 -1.393 -10.401 1.00 64.19 77 GLY A C 1
ATOM 631 O O . GLY A 1 77 ? 4.030 -2.618 -10.485 1.00 64.19 77 GLY A O 1
ATOM 632 N N . TYR A 1 78 ? 3.769 -0.593 -11.396 1.00 58.62 78 TYR A N 1
ATOM 633 C CA . TYR A 1 78 ? 3.242 -1.082 -12.676 1.00 58.62 78 TYR A CA 1
ATOM 634 C C . TYR A 1 78 ? 4.355 -1.665 -13.570 1.00 58.62 78 TYR A C 1
ATOM 636 O O . TYR A 1 78 ? 4.565 -1.202 -14.689 1.00 58.62 78 TYR A O 1
ATOM 644 N N . TYR A 1 79 ? 5.108 -2.657 -13.084 1.00 50.59 79 TYR A N 1
ATOM 645 C CA . TYR A 1 79 ? 6.188 -3.304 -13.843 1.00 50.59 79 TYR A CA 1
ATOM 646 C C . TYR A 1 79 ? 5.845 -4.712 -14.359 1.00 50.59 79 TYR A C 1
ATOM 648 O O . TYR A 1 79 ? 6.697 -5.369 -14.944 1.00 50.59 79 TYR A O 1
ATOM 656 N N . LEU A 1 80 ? 4.599 -5.183 -14.206 1.00 45.69 80 LEU A N 1
ATOM 657 C CA . LEU A 1 80 ? 4.198 -6.525 -14.673 1.00 45.69 80 LEU A CA 1
ATOM 658 C C . LEU A 1 80 ? 2.971 -6.571 -15.598 1.00 45.69 80 LEU A C 1
ATOM 660 O O . LEU A 1 80 ? 2.639 -7.645 -16.094 1.00 45.69 80 LEU A O 1
ATOM 664 N N . SER A 1 81 ? 2.321 -5.439 -15.888 1.00 43.38 81 SER A N 1
ATOM 665 C CA . SER A 1 81 ? 1.012 -5.456 -16.569 1.00 43.38 81 SER A CA 1
ATOM 666 C C . SER A 1 81 ? 1.0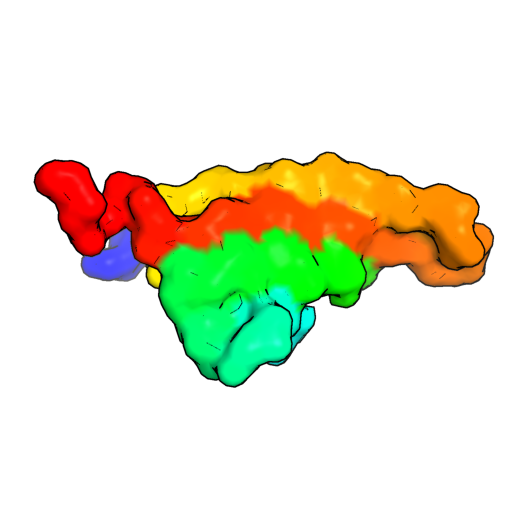26 -4.958 -18.020 1.00 43.38 81 SER A C 1
ATOM 668 O O . SER A 1 81 ? 0.118 -5.298 -18.774 1.00 43.38 81 SER A O 1
ATOM 670 N N . VAL A 1 82 ? 2.023 -4.171 -18.451 1.00 41.75 82 VAL A N 1
ATOM 671 C CA . VAL A 1 82 ? 2.132 -3.697 -19.848 1.00 41.75 82 VAL A CA 1
ATOM 672 C C . VAL A 1 82 ? 3.603 -3.544 -20.238 1.00 41.75 82 VAL A C 1
ATOM 674 O O . VAL A 1 82 ? 4.189 -2.479 -20.060 1.00 41.75 82 VAL A O 1
ATOM 677 N N . GLY A 1 83 ? 4.200 -4.608 -20.777 1.00 41.03 83 GLY A N 1
ATOM 678 C CA . GLY A 1 83 ? 5.529 -4.552 -21.396 1.00 41.03 83 GLY A CA 1
ATOM 679 C C . GLY A 1 83 ? 6.493 -5.648 -20.954 1.00 41.03 83 GLY A C 1
ATOM 680 O O . GLY A 1 83 ? 7.576 -5.336 -20.468 1.00 41.03 83 GLY A O 1
ATOM 681 N N . ALA A 1 84 ? 6.106 -6.908 -21.156 1.00 34.62 84 ALA A N 1
ATOM 682 C CA . ALA A 1 84 ? 7.045 -7.948 -21.570 1.00 34.62 84 ALA A CA 1
ATOM 683 C C . ALA A 1 84 ? 6.784 -8.242 -23.052 1.00 34.62 84 ALA A C 1
ATOM 685 O O . ALA A 1 84 ? 5.588 -8.227 -23.432 1.00 34.62 84 ALA A O 1
#